Protein AF-A0A3D3K209-F1 (afdb_monomer_lite)

Foldseek 3Di:
DVVVCVLLVVLLVVLLVLQLVLLVCLQVPPVQPDPDDPVRSVVSSVVSSVVSNVVSVVVCVVVVVVVVVLDPPCLDPPNLVVVLVVLVVLLCCLPPPPPPPQPVVDDCRSVVSNVVSVVVSVLSVCLNPVVVCVVVSSVVVVVVVSVVSSVVSVVQSVVQNVVCNVPVDGDDPVCVVVPD

pLDDT: mean 91.55, std 10.71, range [46.72, 98.56]

Radius of gyration: 21.95 Å; chains: 1; bounding box: 50×45×56 Å

Sequence (180 aa):
MLSKLKPFFYLGIFYIILSLILRIIFIFHPITTASFGILESLKILSVGLVTDIFVFILASSFLAVYFLFLSNSKYKKPYGYLIFGVLVLAFIYTAFVPGNIFKQYGGSFPEVAIAFVGLKTLLFGLMLFLTTQRIRIRNILYFITLFLYVLLIIFNAVSEYFFWNEFGVRYNFIAVDYLI

Structure (mmCIF, N/CA/C/O backbone):
data_AF-A0A3D3K209-F1
#
_entry.id   AF-A0A3D3K209-F1
#
loop_
_atom_site.group_PDB
_atom_site.id
_atom_site.type_symbol
_atom_site.label_atom_id
_atom_site.label_alt_id
_atom_site.label_comp_id
_atom_site.label_asym_id
_atom_site.label_entity_id
_atom_site.label_seq_id
_atom_site.pdbx_PDB_ins_code
_atom_site.Cartn_x
_atom_site.Cartn_y
_atom_site.Cartn_z
_atom_site.occupancy
_atom_site.B_iso_or_equiv
_atom_site.auth_seq_id
_atom_site.auth_comp_id
_atom_site.auth_asym_id
_atom_site.auth_atom_id
_atom_site.pdbx_PDB_model_num
ATOM 1 N N . MET A 1 1 ? -11.131 17.381 -2.560 1.00 52.28 1 MET A N 1
ATOM 2 C CA . MET A 1 1 ? -11.101 16.011 -3.125 1.00 52.28 1 MET A CA 1
ATOM 3 C C . MET A 1 1 ? -9.681 15.593 -3.516 1.00 52.28 1 MET A C 1
ATOM 5 O O . MET A 1 1 ? -9.237 14.563 -3.029 1.00 52.28 1 MET A O 1
ATOM 9 N N . LEU A 1 2 ? -8.928 16.426 -4.255 1.00 62.38 2 LEU A N 1
ATOM 10 C CA . LEU A 1 2 ? -7.534 16.150 -4.660 1.00 62.38 2 LEU A CA 1
ATOM 11 C C . LEU A 1 2 ? -6.562 15.800 -3.516 1.00 62.38 2 LEU A C 1
ATOM 13 O O . LEU A 1 2 ? -5.701 14.945 -3.686 1.00 62.38 2 LEU A O 1
ATOM 17 N N . SER A 1 3 ? -6.693 16.414 -2.335 1.00 75.06 3 SER A N 1
ATOM 18 C CA . SER A 1 3 ? -5.772 16.160 -1.213 1.00 75.06 3 SER A CA 1
ATOM 19 C C . SER A 1 3 ? -5.770 14.706 -0.728 1.00 75.06 3 SER A C 1
ATOM 21 O O . SER A 1 3 ? -4.741 14.234 -0.256 1.00 75.06 3 SER A O 1
ATOM 23 N N . LYS A 1 4 ? -6.889 13.985 -0.886 1.00 80.00 4 LYS A N 1
ATOM 24 C CA . LYS A 1 4 ? -7.019 12.570 -0.501 1.00 80.00 4 LYS A CA 1
ATOM 25 C C . LYS A 1 4 ? -6.371 11.613 -1.506 1.00 80.00 4 LYS A C 1
ATOM 27 O O . LYS A 1 4 ? -6.112 10.469 -1.156 1.00 80.00 4 LYS A O 1
ATOM 32 N N . LEU A 1 5 ? -6.105 12.083 -2.727 1.00 87.44 5 LEU A N 1
ATOM 33 C CA . LEU A 1 5 ? -5.473 11.299 -3.790 1.00 87.44 5 LEU A CA 1
ATOM 34 C C . LEU A 1 5 ? -3.943 11.406 -3.776 1.00 87.44 5 LEU A C 1
ATOM 36 O O . LEU A 1 5 ? -3.272 10.588 -4.394 1.00 87.44 5 LEU A O 1
ATOM 40 N N . LYS A 1 6 ? -3.376 12.371 -3.038 1.00 92.44 6 LYS A N 1
ATOM 41 C CA . LYS A 1 6 ? -1.921 12.575 -2.940 1.00 92.44 6 LYS A CA 1
ATOM 42 C C . LYS A 1 6 ? -1.125 11.294 -2.647 1.00 92.44 6 LYS A C 1
ATOM 44 O O . LYS A 1 6 ? -0.130 11.087 -3.333 1.00 92.44 6 LYS A O 1
ATOM 49 N N . PRO A 1 7 ? -1.535 10.413 -1.709 1.00 93.06 7 PRO A N 1
ATOM 50 C CA . PRO A 1 7 ? -0.767 9.202 -1.424 1.00 93.06 7 PRO A CA 1
ATOM 51 C C . PRO A 1 7 ? -0.689 8.259 -2.627 1.00 93.06 7 PRO A C 1
ATOM 53 O O . PRO A 1 7 ? 0.361 7.682 -2.875 1.00 93.06 7 PRO A O 1
ATOM 56 N N . PHE A 1 8 ? -1.766 8.160 -3.411 1.00 95.31 8 PHE A N 1
ATOM 57 C CA . PHE A 1 8 ? -1.808 7.352 -4.630 1.00 95.31 8 PHE A CA 1
ATOM 58 C C . PHE A 1 8 ? -0.864 7.907 -5.691 1.00 95.31 8 PHE A C 1
ATOM 60 O O . PHE A 1 8 ? -0.115 7.148 -6.291 1.00 95.31 8 PHE A O 1
ATOM 67 N N . PHE A 1 9 ? -0.8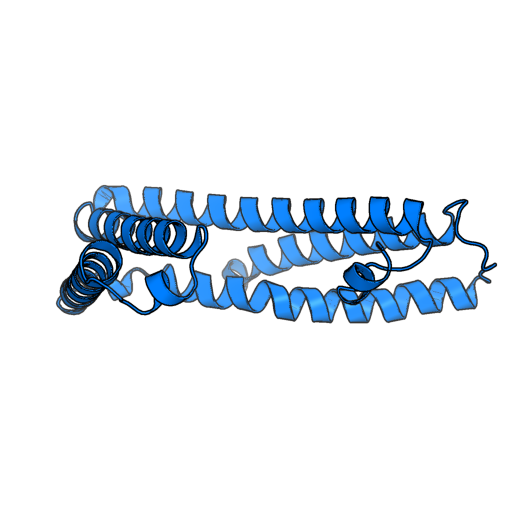48 9.229 -5.880 1.00 94.81 9 PHE A N 1
ATOM 68 C CA . PHE A 1 9 ? 0.074 9.860 -6.822 1.00 94.81 9 PHE A CA 1
ATOM 69 C C . PHE A 1 9 ? 1.533 9.695 -6.400 1.00 94.81 9 PHE A C 1
ATOM 71 O O . PHE A 1 9 ? 2.354 9.330 -7.231 1.00 94.81 9 PHE A O 1
ATOM 78 N N . TYR A 1 10 ? 1.866 9.912 -5.124 1.00 96.31 10 TYR A N 1
ATOM 79 C CA . TYR A 1 10 ? 3.246 9.760 -4.656 1.00 96.31 10 TYR A CA 1
ATOM 80 C C . TYR A 1 10 ? 3.737 8.317 -4.765 1.00 96.31 10 TYR A C 1
ATOM 82 O O . TYR A 1 10 ? 4.830 8.092 -5.277 1.00 96.31 10 TYR A O 1
ATOM 90 N N . LEU A 1 11 ? 2.921 7.343 -4.352 1.00 97.69 11 LEU A N 1
ATOM 91 C CA . LEU A 1 11 ? 3.261 5.928 -4.501 1.00 97.69 11 LEU A CA 1
ATOM 92 C C . LEU A 1 11 ? 3.331 5.507 -5.975 1.00 97.69 11 LEU A C 1
ATOM 94 O O . LEU A 1 11 ? 4.221 4.749 -6.339 1.00 97.69 11 LEU A O 1
ATOM 98 N N . GLY A 1 12 ? 2.434 6.017 -6.820 1.00 97.44 12 GLY A N 1
ATOM 99 C CA . GLY A 1 12 ? 2.387 5.678 -8.242 1.00 97.44 12 GLY A CA 1
ATOM 100 C C . GLY A 1 12 ? 3.576 6.231 -9.009 1.00 97.44 12 GLY A C 1
ATOM 101 O O . GLY A 1 12 ? 4.218 5.499 -9.752 1.00 97.44 12 GLY A O 1
ATOM 102 N N . ILE A 1 13 ? 3.926 7.498 -8.774 1.00 97.88 13 ILE A N 1
ATOM 103 C CA . ILE A 1 13 ? 5.134 8.111 -9.337 1.00 97.88 13 ILE A CA 1
ATOM 104 C C . ILE A 1 13 ? 6.373 7.347 -8.866 1.00 97.88 13 ILE A C 1
ATOM 106 O O . ILE A 1 13 ? 7.226 7.019 -9.684 1.00 97.88 13 ILE A O 1
ATOM 110 N N . PHE A 1 14 ? 6.459 7.018 -7.574 1.00 98.31 14 PHE A N 1
ATOM 111 C CA . PHE A 1 14 ? 7.576 6.248 -7.029 1.00 98.31 14 PHE A CA 1
ATOM 112 C C . PHE A 1 14 ? 7.708 4.866 -7.685 1.00 98.31 14 PHE A C 1
ATOM 114 O O . PHE A 1 14 ? 8.796 4.504 -8.130 1.00 98.31 14 PHE A O 1
ATOM 121 N N . TYR A 1 15 ? 6.599 4.133 -7.810 1.00 98.06 15 TYR A N 1
ATOM 122 C CA . TYR A 1 15 ? 6.553 2.836 -8.484 1.00 98.06 15 TYR A CA 1
ATOM 123 C C . TYR A 1 15 ? 6.989 2.940 -9.951 1.00 98.06 15 TYR A C 1
ATOM 125 O O . TYR A 1 15 ? 7.884 2.215 -10.372 1.00 98.06 15 TYR A O 1
ATOM 133 N N . ILE A 1 16 ? 6.420 3.881 -10.710 1.00 97.94 16 ILE A N 1
ATOM 134 C CA . ILE A 1 16 ? 6.740 4.075 -12.131 1.00 97.94 16 ILE A CA 1
ATOM 135 C C . ILE A 1 16 ? 8.217 4.434 -12.323 1.00 97.94 16 ILE A C 1
ATOM 137 O O . ILE A 1 16 ? 8.856 3.900 -13.225 1.00 97.94 16 ILE A O 1
ATOM 141 N N . ILE A 1 17 ? 8.775 5.311 -11.481 1.00 98.19 17 ILE A N 1
ATOM 142 C CA . ILE A 1 17 ? 10.196 5.676 -11.547 1.00 98.19 17 ILE A CA 1
ATOM 143 C C . ILE A 1 17 ? 11.072 4.444 -11.307 1.00 98.19 17 ILE A C 1
ATOM 145 O O . ILE A 1 17 ? 11.992 4.202 -12.085 1.00 98.19 17 ILE A O 1
ATOM 149 N N . LEU A 1 18 ? 10.784 3.647 -10.274 1.00 97.69 18 LEU A N 1
ATOM 150 C CA . LEU A 1 18 ? 11.554 2.435 -9.992 1.00 97.69 18 LEU A CA 1
ATOM 151 C C . LEU A 1 18 ? 11.441 1.400 -11.116 1.00 97.69 18 LEU A C 1
ATOM 153 O O . LEU A 1 18 ? 12.466 0.881 -11.559 1.00 97.69 18 LEU A O 1
ATOM 157 N N . SER A 1 19 ? 10.236 1.151 -11.630 1.00 96.69 19 SER A N 1
ATOM 158 C CA . SER A 1 19 ? 10.026 0.243 -12.765 1.00 96.69 19 SER A CA 1
ATOM 159 C C . SER A 1 19 ? 10.739 0.726 -14.030 1.00 96.69 19 SER A C 1
ATOM 161 O O . SER A 1 19 ? 11.288 -0.085 -14.779 1.00 96.69 19 SER A O 1
ATOM 163 N N . LEU A 1 20 ? 10.781 2.041 -14.269 1.00 97.19 20 LEU A N 1
ATOM 164 C CA . LEU A 1 20 ? 11.515 2.629 -15.389 1.00 97.19 20 LEU A CA 1
ATOM 165 C C . LEU A 1 20 ? 13.028 2.446 -15.227 1.00 97.19 20 LEU A C 1
ATOM 167 O O . LEU A 1 20 ? 13.686 2.032 -16.181 1.00 97.19 20 LEU A O 1
ATOM 171 N N . ILE A 1 21 ? 13.566 2.710 -14.032 1.00 97.62 21 ILE A N 1
ATOM 172 C CA . ILE A 1 21 ? 14.986 2.501 -13.715 1.00 97.62 21 ILE A CA 1
ATOM 173 C C . ILE A 1 21 ? 15.365 1.038 -13.950 1.00 97.62 21 ILE A C 1
ATOM 175 O O . ILE A 1 21 ? 16.325 0.771 -14.670 1.00 97.62 21 ILE A O 1
ATOM 179 N N . LEU A 1 22 ? 14.588 0.091 -13.418 1.00 96.25 22 LEU A N 1
ATOM 180 C CA . LEU A 1 22 ? 14.833 -1.336 -13.633 1.00 96.25 22 LEU A CA 1
ATOM 181 C C . LEU A 1 22 ? 14.792 -1.720 -15.106 1.00 96.25 22 LEU A C 1
ATOM 183 O O . LEU A 1 22 ? 15.663 -2.438 -15.584 1.00 96.25 22 LEU A O 1
ATOM 187 N N . ARG A 1 23 ? 13.813 -1.212 -15.854 1.00 95.31 23 ARG A N 1
ATOM 188 C CA . ARG A 1 23 ? 13.697 -1.502 -17.284 1.00 95.31 23 ARG A CA 1
ATOM 189 C C . ARG A 1 23 ? 14.912 -1.003 -18.066 1.00 95.31 23 ARG A C 1
ATOM 191 O O . ARG A 1 23 ? 15.370 -1.709 -18.957 1.00 95.31 23 ARG A O 1
ATOM 198 N N . ILE A 1 24 ? 15.442 0.170 -17.721 1.00 95.88 24 ILE A N 1
ATOM 199 C CA . ILE A 1 24 ? 16.690 0.682 -18.301 1.00 95.88 24 ILE A CA 1
ATOM 200 C C . ILE A 1 24 ? 17.857 -0.240 -17.928 1.00 95.88 24 ILE A C 1
ATOM 202 O O . ILE A 1 24 ? 18.605 -0.640 -18.814 1.00 95.88 24 ILE A O 1
ATOM 206 N N . ILE A 1 25 ? 17.978 -0.632 -16.655 1.00 95.88 25 ILE A N 1
ATOM 207 C CA . ILE A 1 25 ? 19.019 -1.567 -16.200 1.00 95.88 25 ILE A CA 1
ATOM 208 C C . ILE A 1 25 ? 18.964 -2.871 -17.004 1.00 95.88 25 ILE A C 1
ATOM 210 O O . ILE A 1 25 ? 19.999 -3.325 -17.474 1.00 95.88 25 ILE A O 1
ATOM 214 N N . PHE A 1 26 ? 17.778 -3.440 -17.230 1.00 94.56 26 PHE A N 1
ATOM 215 C CA . PHE A 1 26 ? 17.616 -4.704 -17.956 1.00 94.56 26 PHE A CA 1
ATOM 216 C C . PHE A 1 26 ? 18.023 -4.622 -19.425 1.00 94.56 26 PHE A C 1
ATOM 218 O O . PHE A 1 26 ? 18.638 -5.561 -19.927 1.00 94.56 26 PHE A O 1
ATOM 225 N N . ILE A 1 27 ? 17.741 -3.506 -20.105 1.00 94.19 27 ILE A N 1
ATOM 226 C CA . ILE A 1 27 ? 18.164 -3.292 -21.500 1.00 94.19 27 ILE A CA 1
ATOM 227 C C . ILE A 1 27 ? 19.695 -3.353 -21.625 1.00 94.19 27 ILE A C 1
ATOM 229 O O . ILE A 1 27 ? 20.200 -3.867 -22.618 1.00 94.19 27 ILE A O 1
ATOM 233 N N . PHE A 1 28 ? 20.422 -2.868 -20.615 1.00 93.81 28 PHE A N 1
ATOM 234 C CA . PHE A 1 28 ? 21.889 -2.819 -20.607 1.00 93.81 28 PHE A CA 1
ATOM 235 C C . PHE A 1 28 ? 22.545 -3.908 -19.744 1.00 93.81 28 PHE A C 1
ATOM 237 O O . PHE A 1 28 ? 23.761 -3.886 -19.550 1.00 93.81 28 PHE A O 1
ATOM 244 N N . HIS A 1 29 ? 21.768 -4.843 -19.194 1.00 94.56 29 HIS A N 1
ATOM 245 C CA . HIS A 1 29 ? 22.295 -5.859 -18.290 1.00 94.56 29 HIS A CA 1
ATOM 246 C C . HIS A 1 29 ? 23.139 -6.886 -19.068 1.00 94.56 29 HIS A C 1
ATOM 248 O O . HIS A 1 29 ? 22.682 -7.350 -20.110 1.00 94.56 29 HIS A O 1
ATOM 254 N N . PRO A 1 30 ? 24.315 -7.324 -18.574 1.00 92.75 30 PRO A N 1
ATOM 255 C CA . PRO A 1 30 ? 25.196 -8.240 -19.313 1.00 92.75 30 PRO A CA 1
ATOM 256 C C . PRO A 1 30 ? 24.566 -9.584 -19.711 1.00 92.75 30 PRO A C 1
ATOM 258 O O . PRO A 1 30 ? 24.941 -10.162 -20.723 1.00 92.75 30 PRO A O 1
ATOM 261 N N . ILE A 1 31 ? 23.607 -10.081 -18.922 1.00 93.31 31 ILE A N 1
ATOM 262 C CA . ILE A 1 31 ? 22.875 -11.325 -19.224 1.00 93.31 31 ILE A CA 1
ATOM 263 C C . ILE A 1 31 ? 21.899 -11.179 -20.404 1.00 93.31 31 ILE A C 1
ATOM 265 O O . ILE A 1 31 ? 21.444 -12.170 -20.972 1.00 93.31 31 ILE A O 1
ATOM 269 N N . THR A 1 32 ? 21.545 -9.946 -20.766 1.00 91.25 32 THR A N 1
ATOM 270 C CA . THR A 1 32 ? 20.581 -9.657 -21.822 1.00 91.25 32 THR A CA 1
ATOM 271 C C . THR A 1 32 ? 21.258 -9.853 -23.176 1.00 91.25 32 THR A C 1
ATOM 273 O O . THR A 1 32 ? 22.031 -9.017 -23.633 1.00 91.25 32 THR A O 1
ATOM 276 N N . THR A 1 33 ? 20.967 -10.977 -23.830 1.00 87.62 33 THR A N 1
ATOM 277 C CA . THR A 1 33 ? 21.585 -11.366 -25.111 1.00 87.62 33 THR A CA 1
ATOM 278 C C . THR A 1 33 ? 20.952 -10.693 -26.330 1.00 87.62 33 THR A C 1
ATOM 280 O O . THR A 1 33 ? 21.542 -10.686 -27.410 1.00 87.62 33 THR A O 1
ATOM 283 N N . ALA A 1 34 ? 19.755 -10.122 -26.177 1.00 87.31 34 ALA A N 1
ATOM 284 C CA . ALA A 1 34 ? 19.075 -9.388 -27.234 1.00 87.31 34 ALA A CA 1
ATOM 285 C C . ALA A 1 34 ? 19.706 -8.002 -27.436 1.00 87.31 34 ALA A C 1
ATOM 287 O O . ALA A 1 34 ? 19.865 -7.232 -26.490 1.00 87.31 34 ALA A O 1
ATOM 288 N N . SER A 1 35 ? 20.015 -7.657 -28.685 1.00 87.62 35 SER A N 1
ATOM 289 C CA . SER A 1 35 ? 20.416 -6.300 -29.060 1.00 87.62 35 SER A CA 1
ATOM 290 C C . SER A 1 35 ? 19.181 -5.460 -29.362 1.00 87.62 35 SER A C 1
ATOM 292 O O . SER A 1 35 ? 18.404 -5.832 -30.239 1.00 87.62 35 SER A O 1
ATOM 294 N N . PHE A 1 36 ? 19.029 -4.319 -28.691 1.00 91.88 36 PHE A N 1
ATOM 295 C CA . PHE A 1 36 ? 17.896 -3.425 -28.914 1.00 91.88 36 PHE A CA 1
ATOM 296 C C . PHE A 1 36 ? 18.302 -2.185 -29.702 1.00 91.88 36 PHE A C 1
ATOM 298 O O . PHE A 1 36 ? 19.191 -1.430 -29.301 1.00 91.88 36 PHE A O 1
ATOM 305 N N . GLY A 1 37 ? 17.595 -1.927 -30.801 1.00 93.81 37 GLY A N 1
ATOM 306 C CA . GLY A 1 37 ? 17.649 -0.631 -31.472 1.00 93.81 37 GLY A CA 1
ATOM 307 C C . GLY A 1 37 ? 16.976 0.480 -30.652 1.00 93.81 37 GLY A C 1
ATOM 308 O O . GLY A 1 37 ? 16.275 0.235 -29.666 1.00 93.81 37 GLY A O 1
ATOM 309 N N . ILE A 1 38 ? 17.118 1.731 -31.101 1.00 93.69 38 ILE A N 1
ATOM 310 C CA . ILE A 1 38 ? 16.474 2.895 -30.460 1.00 93.69 38 ILE A CA 1
ATOM 311 C C . ILE A 1 38 ? 14.944 2.747 -30.466 1.00 93.69 38 ILE A C 1
ATOM 313 O O . ILE A 1 38 ? 14.292 2.957 -29.445 1.00 93.69 38 ILE A O 1
ATOM 317 N N . LEU A 1 39 ? 14.365 2.348 -31.604 1.00 95.50 39 LEU A N 1
ATOM 318 C CA . LEU A 1 39 ? 12.914 2.182 -31.751 1.00 95.50 39 LEU A CA 1
ATOM 319 C C . LEU A 1 39 ? 12.365 1.055 -30.867 1.00 95.50 39 LEU A C 1
ATOM 321 O O . LEU A 1 39 ? 11.302 1.198 -30.266 1.00 95.50 39 LEU A O 1
ATOM 325 N N . GLU A 1 40 ? 13.098 -0.051 -30.756 1.00 94.12 40 GLU A N 1
ATOM 326 C CA . GLU A 1 40 ? 12.724 -1.184 -29.907 1.00 94.12 40 GLU A CA 1
ATOM 327 C C . GLU A 1 40 ? 12.808 -0.816 -28.428 1.00 94.12 40 GLU A C 1
ATOM 329 O O . GLU A 1 40 ? 11.874 -1.092 -27.677 1.00 94.12 40 GLU A O 1
ATOM 334 N N . SER A 1 41 ? 13.868 -0.110 -28.028 1.00 94.56 41 SER A N 1
ATOM 335 C CA . SER A 1 41 ? 14.021 0.412 -26.668 1.00 94.56 41 SER A CA 1
ATOM 336 C C . SER A 1 41 ? 12.863 1.340 -26.304 1.00 94.56 41 SER A C 1
ATOM 338 O O . SER A 1 41 ? 12.228 1.156 -25.267 1.00 94.56 41 SER A O 1
ATOM 340 N N . LEU A 1 42 ? 12.509 2.284 -27.184 1.00 95.81 42 LEU A N 1
ATOM 341 C CA . LEU A 1 42 ? 11.352 3.161 -26.977 1.00 95.81 42 LEU A CA 1
ATOM 342 C C . LEU A 1 42 ? 10.053 2.361 -26.841 1.00 95.81 42 LEU A C 1
ATOM 344 O O . LEU A 1 42 ? 9.274 2.620 -25.925 1.00 95.81 42 LEU A O 1
ATOM 348 N N . LYS A 1 43 ? 9.843 1.347 -27.686 1.00 94.94 43 LYS A N 1
ATOM 349 C CA . LYS A 1 43 ? 8.674 0.464 -27.595 1.00 94.94 43 LYS A CA 1
ATOM 350 C C . LYS A 1 43 ? 8.617 -0.265 -26.249 1.00 94.94 43 LYS A C 1
ATOM 352 O O . LYS A 1 43 ? 7.555 -0.284 -25.627 1.00 94.94 43 LYS A O 1
ATOM 357 N N . ILE A 1 44 ? 9.735 -0.820 -25.779 1.00 94.12 44 ILE A N 1
ATOM 358 C CA . ILE A 1 44 ? 9.841 -1.501 -24.477 1.00 94.12 44 ILE A CA 1
ATOM 359 C C . ILE A 1 44 ? 9.505 -0.535 -23.335 1.00 94.12 44 ILE A C 1
ATOM 361 O O . ILE A 1 44 ? 8.719 -0.881 -22.450 1.00 94.12 44 ILE A O 1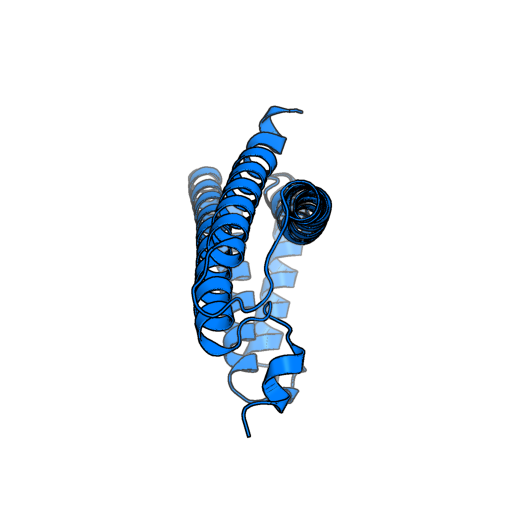
ATOM 365 N N . LEU A 1 45 ? 10.047 0.686 -23.365 1.00 95.62 45 LEU A N 1
ATOM 366 C CA . LEU A 1 45 ? 9.776 1.710 -22.355 1.00 95.62 45 LEU A CA 1
ATOM 367 C C . LEU A 1 45 ? 8.304 2.150 -22.360 1.00 95.62 45 LEU A C 1
ATOM 369 O O . LEU A 1 45 ? 7.696 2.218 -21.293 1.00 95.62 45 LEU A O 1
ATOM 373 N N . SER A 1 46 ? 7.713 2.410 -23.530 1.00 95.31 46 SER A N 1
ATOM 374 C CA . SER A 1 46 ? 6.325 2.877 -23.647 1.00 95.31 46 SER A CA 1
ATOM 375 C C . SER A 1 46 ? 5.304 1.803 -23.282 1.00 95.31 46 SER A C 1
ATOM 377 O O . SER A 1 46 ? 4.420 2.059 -22.465 1.00 95.31 46 SER A O 1
ATOM 379 N N . VAL A 1 47 ? 5.426 0.593 -23.842 1.00 95.69 47 VAL A N 1
ATOM 380 C CA . VAL A 1 47 ? 4.532 -0.528 -23.497 1.00 95.69 47 VAL A CA 1
ATOM 381 C C . VAL A 1 47 ? 4.682 -0.866 -22.017 1.00 95.69 47 VAL A C 1
ATOM 383 O O . VAL A 1 47 ? 3.688 -1.031 -21.313 1.00 95.69 47 VAL A O 1
ATOM 386 N N . GLY A 1 48 ? 5.921 -0.875 -21.531 1.00 94.31 48 GLY A N 1
ATOM 387 C CA . GLY A 1 48 ? 6.228 -1.080 -20.128 1.00 94.31 48 GLY A CA 1
ATOM 388 C C . GLY A 1 48 ? 5.577 -0.047 -19.204 1.00 94.31 48 GLY A C 1
ATOM 389 O O . GLY A 1 48 ? 4.969 -0.418 -18.204 1.00 94.31 48 GLY A O 1
ATOM 390 N N . LEU A 1 49 ? 5.625 1.239 -19.556 1.00 96.38 49 LEU A N 1
ATOM 391 C CA . LEU A 1 49 ? 4.976 2.297 -18.778 1.00 96.38 49 LEU A CA 1
ATOM 392 C C . LEU A 1 49 ? 3.461 2.078 -18.673 1.00 96.38 49 LEU A C 1
ATOM 394 O O . LEU A 1 49 ? 2.885 2.237 -17.598 1.00 96.38 49 LEU A O 1
ATOM 398 N N . VAL A 1 50 ? 2.816 1.678 -19.773 1.00 97.12 50 VAL A N 1
ATOM 399 C CA . VAL A 1 50 ? 1.383 1.352 -19.773 1.00 97.12 50 VAL A CA 1
ATOM 400 C C . VAL A 1 50 ? 1.105 0.181 -18.830 1.00 97.12 50 VAL A C 1
ATOM 402 O O . VAL A 1 50 ? 0.188 0.265 -18.012 1.00 97.12 50 VAL A O 1
ATOM 405 N N . THR A 1 51 ? 1.919 -0.880 -18.880 1.00 94.06 51 THR A N 1
ATOM 406 C CA . THR A 1 51 ? 1.764 -2.017 -17.960 1.00 94.06 51 THR A CA 1
ATOM 407 C C . THR A 1 51 ? 1.969 -1.617 -16.501 1.00 94.06 51 THR A C 1
ATOM 409 O O . THR A 1 51 ? 1.172 -2.015 -15.654 1.00 94.06 51 THR A O 1
ATOM 412 N N . ASP A 1 52 ? 2.955 -0.765 -16.208 1.00 95.50 52 ASP A N 1
ATOM 413 C CA . ASP A 1 52 ? 3.242 -0.296 -14.849 1.00 95.50 52 ASP A CA 1
ATOM 414 C C . ASP A 1 52 ? 2.050 0.488 -14.278 1.00 95.50 52 ASP A C 1
ATOM 416 O O . ASP A 1 52 ? 1.655 0.292 -13.127 1.00 95.50 52 ASP A O 1
ATOM 420 N N . ILE A 1 53 ? 1.419 1.338 -15.095 1.00 96.94 53 ILE A N 1
ATOM 421 C CA . ILE A 1 53 ? 0.218 2.082 -14.698 1.00 96.94 53 ILE A CA 1
ATOM 422 C C . ILE A 1 53 ? -0.915 1.116 -14.329 1.00 96.94 53 ILE A C 1
ATOM 424 O O . ILE A 1 53 ? -1.532 1.281 -13.275 1.00 96.94 53 ILE A O 1
ATOM 428 N N . PHE A 1 54 ? -1.180 0.092 -15.147 1.00 96.69 54 PHE A N 1
ATOM 429 C CA . PHE A 1 54 ? -2.233 -0.886 -14.854 1.00 96.69 54 PHE A CA 1
ATOM 430 C C . PHE A 1 54 ? -1.945 -1.697 -13.589 1.00 96.69 54 PHE A C 1
ATOM 432 O O . PHE A 1 54 ? -2.835 -1.846 -12.746 1.00 96.69 54 PHE A O 1
ATOM 439 N N . VAL A 1 55 ? -0.709 -2.172 -13.421 1.00 94.06 55 VAL A N 1
ATOM 440 C CA . VAL A 1 55 ? -0.293 -2.907 -12.218 1.00 94.06 55 VAL A CA 1
ATOM 441 C C . VAL A 1 55 ? -0.454 -2.030 -10.978 1.00 94.06 55 VAL A C 1
ATOM 443 O O . VAL A 1 55 ? -1.025 -2.473 -9.979 1.00 94.06 55 VAL A O 1
ATOM 446 N N . PHE A 1 56 ? -0.040 -0.763 -11.044 1.00 96.44 56 PHE A N 1
ATOM 447 C CA . PHE A 1 56 ? -0.196 0.155 -9.922 1.00 96.44 56 PHE A CA 1
ATOM 448 C C . PHE A 1 56 ? -1.665 0.476 -9.616 1.00 96.44 56 PHE A C 1
ATOM 450 O O . PHE A 1 56 ? -2.045 0.537 -8.445 1.00 96.44 56 PHE A O 1
ATOM 457 N N . ILE A 1 57 ? -2.522 0.654 -10.627 1.00 96.00 57 ILE A N 1
ATOM 458 C CA . ILE A 1 57 ? -3.970 0.842 -10.421 1.00 96.00 57 ILE A CA 1
ATOM 459 C C . ILE A 1 57 ? -4.555 -0.364 -9.679 1.00 96.00 57 ILE A C 1
ATOM 461 O O . ILE A 1 57 ? -5.269 -0.190 -8.688 1.00 96.00 57 ILE A O 1
ATOM 465 N N . LEU A 1 58 ? -4.209 -1.579 -10.108 1.00 95.06 58 LEU A N 1
ATOM 466 C CA . LEU A 1 58 ? -4.675 -2.802 -9.463 1.00 95.06 58 LEU A CA 1
ATOM 467 C C . LEU A 1 58 ? -4.180 -2.892 -8.013 1.00 95.06 58 LEU A C 1
ATOM 469 O O . LEU A 1 58 ? -4.989 -3.072 -7.103 1.00 95.06 58 LEU A O 1
ATOM 473 N N . ALA A 1 59 ? -2.882 -2.694 -7.776 1.00 93.12 59 ALA A N 1
ATOM 474 C CA . ALA A 1 59 ? -2.296 -2.742 -6.437 1.00 93.12 59 ALA A CA 1
ATOM 475 C C . ALA A 1 59 ? -2.876 -1.660 -5.509 1.00 93.12 59 ALA A C 1
ATOM 477 O O . ALA A 1 59 ? -3.220 -1.922 -4.357 1.00 93.12 59 ALA A O 1
ATOM 478 N N . SER A 1 60 ? -3.046 -0.440 -6.015 1.00 94.31 60 SER A N 1
ATOM 479 C CA . SER A 1 60 ? -3.558 0.687 -5.234 1.00 94.31 60 SER A CA 1
ATOM 480 C C . SER A 1 60 ? -5.060 0.601 -4.936 1.00 94.31 60 SER A C 1
ATOM 482 O O . SER A 1 60 ? -5.532 1.268 -4.011 1.00 94.31 60 SER A O 1
ATOM 484 N N . SER A 1 61 ? -5.814 -0.264 -5.622 1.00 94.62 61 SER A N 1
ATOM 485 C CA . SER A 1 61 ? -7.220 -0.529 -5.290 1.00 94.62 61 SER A CA 1
ATOM 486 C C . SER A 1 61 ? -7.388 -1.049 -3.853 1.00 94.62 61 SER A C 1
ATOM 488 O O . SER A 1 61 ? -8.293 -0.611 -3.136 1.00 94.62 61 SER A O 1
ATOM 490 N N . PHE A 1 62 ? -6.456 -1.878 -3.367 1.00 93.50 62 PHE A N 1
ATOM 491 C CA . PHE A 1 62 ? -6.446 -2.356 -1.983 1.00 93.50 62 PHE A CA 1
ATOM 492 C C . PHE A 1 62 ? -6.225 -1.209 -0.986 1.00 93.50 62 PHE A C 1
ATOM 494 O O . PHE A 1 62 ? -6.888 -1.151 0.054 1.00 93.50 62 PHE A O 1
ATOM 501 N N . LEU A 1 63 ? -5.348 -0.252 -1.314 1.00 93.69 63 LEU A N 1
ATOM 502 C CA . LEU A 1 63 ? -5.144 0.959 -0.512 1.00 93.69 63 LEU A CA 1
ATOM 503 C C . LEU A 1 63 ? -6.408 1.825 -0.481 1.00 93.69 63 LEU A C 1
ATOM 505 O O . LEU A 1 63 ? -6.781 2.339 0.577 1.00 93.69 63 LEU A O 1
ATOM 509 N N . ALA A 1 64 ? -7.089 1.961 -1.622 1.00 92.75 64 ALA A N 1
ATOM 510 C CA . ALA A 1 64 ? -8.342 2.702 -1.720 1.00 92.75 64 ALA A CA 1
ATOM 511 C C . ALA A 1 64 ? -9.418 2.095 -0.815 1.00 92.75 64 ALA A C 1
ATOM 513 O O . ALA A 1 64 ? -10.020 2.816 -0.014 1.00 92.75 64 ALA A O 1
ATOM 514 N N . VAL A 1 65 ? -9.590 0.771 -0.867 1.00 91.62 65 VAL A N 1
ATOM 515 C CA . VAL A 1 65 ? -10.500 0.037 0.022 1.00 91.62 65 VAL A CA 1
ATOM 516 C C . VAL A 1 65 ? -10.113 0.251 1.486 1.00 91.62 65 VAL A C 1
ATOM 518 O O . VAL A 1 65 ? -10.969 0.601 2.299 1.00 91.62 65 VAL A O 1
ATOM 521 N N . TYR A 1 66 ? -8.829 0.141 1.836 1.00 91.06 66 TYR A N 1
ATOM 522 C CA . TYR A 1 66 ? -8.354 0.381 3.201 1.00 91.06 66 TYR A CA 1
ATOM 523 C C . TYR A 1 66 ? -8.685 1.797 3.708 1.00 91.06 66 TYR A C 1
ATOM 525 O O . TYR A 1 66 ? -9.144 1.962 4.843 1.00 91.06 66 TYR A O 1
ATOM 533 N N . PHE A 1 67 ? -8.529 2.829 2.874 1.00 89.62 67 PHE A N 1
ATOM 534 C CA . PHE A 1 67 ? -8.842 4.210 3.255 1.00 89.62 67 PHE A CA 1
ATOM 535 C C . PHE A 1 67 ? -10.326 4.448 3.548 1.00 89.62 67 PHE A C 1
ATOM 537 O O . PHE A 1 67 ? -10.635 5.282 4.409 1.00 89.62 67 PHE A O 1
ATOM 544 N N . LEU A 1 68 ? -11.248 3.687 2.943 1.00 86.75 68 LEU A N 1
ATOM 545 C CA . LEU A 1 68 ? -12.671 3.731 3.317 1.00 86.75 68 LEU A CA 1
ATOM 546 C C . LEU A 1 68 ? -12.863 3.376 4.800 1.00 86.75 68 LEU A C 1
ATOM 548 O O . LEU A 1 68 ? -13.654 4.004 5.513 1.00 86.75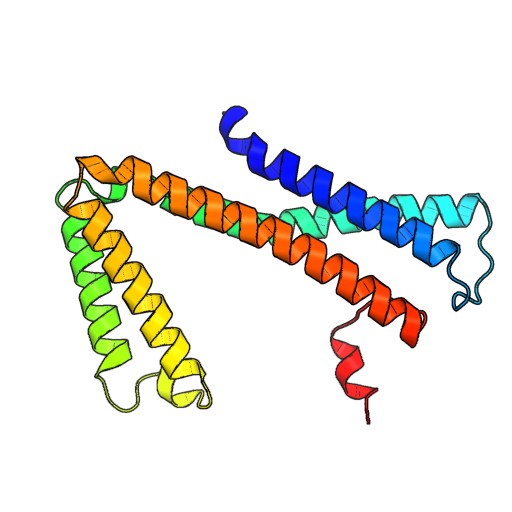 68 LEU A O 1
ATOM 552 N N . PHE A 1 69 ? -12.052 2.446 5.308 1.00 86.38 69 PHE A N 1
ATOM 553 C CA . PHE A 1 69 ? -12.070 2.030 6.706 1.00 86.38 69 PHE A CA 1
ATOM 554 C C . PHE A 1 69 ? -11.370 3.002 7.661 1.00 86.38 69 PHE A C 1
ATOM 556 O O . PHE A 1 69 ? -11.384 2.744 8.863 1.00 86.38 69 PHE A O 1
ATOM 563 N N . LEU A 1 70 ? -10.818 4.139 7.223 1.00 85.88 70 LEU A N 1
ATOM 564 C CA . LEU A 1 70 ? -10.225 5.144 8.126 1.00 85.88 70 LEU A CA 1
ATOM 565 C C . LEU A 1 70 ? -11.245 6.157 8.679 1.00 85.88 70 LEU A C 1
ATOM 567 O O . LEU A 1 70 ? -10.936 6.902 9.617 1.00 85.88 70 LEU A O 1
ATOM 571 N N . SER A 1 71 ? -12.478 6.157 8.160 1.00 86.62 71 SER A N 1
ATOM 572 C CA . SER A 1 71 ? -13.541 7.080 8.581 1.00 86.62 71 SER A CA 1
ATOM 573 C C . SER A 1 71 ? -13.899 6.960 10.070 1.00 86.62 71 SER A C 1
ATOM 575 O O . SER A 1 71 ? -13.898 5.873 10.651 1.00 86.62 71 SER A O 1
ATOM 577 N N . ASN A 1 72 ? -14.255 8.089 10.691 1.00 88.69 72 ASN A N 1
ATOM 578 C CA . ASN A 1 72 ? -14.725 8.145 12.079 1.00 88.69 72 ASN A CA 1
ATOM 579 C C . ASN A 1 72 ? -16.189 7.723 12.244 1.00 88.69 72 ASN A C 1
ATOM 581 O O . ASN A 1 72 ? -16.593 7.405 13.362 1.00 88.69 72 ASN A O 1
ATOM 585 N N . SER A 1 73 ? -16.980 7.717 11.166 1.00 89.94 73 SER A N 1
ATOM 586 C CA . SER A 1 73 ? -18.426 7.468 11.237 1.00 89.94 73 SER A CA 1
ATOM 587 C C . SER A 1 73 ? -18.757 6.125 11.885 1.00 89.94 73 SER A C 1
ATOM 589 O O . SER A 1 73 ? -19.708 6.041 12.655 1.00 89.94 73 SER A O 1
ATOM 591 N N . LYS A 1 74 ? -17.911 5.111 11.670 1.00 92.31 74 LYS A N 1
ATOM 592 C CA . LYS A 1 74 ? -18.080 3.762 12.224 1.00 92.31 74 LYS A CA 1
ATOM 593 C C . LYS A 1 74 ? -18.001 3.675 13.750 1.00 92.31 74 LYS A C 1
ATOM 595 O O . LYS A 1 74 ? -18.456 2.691 14.303 1.00 92.31 74 LYS A O 1
ATOM 600 N N . TYR A 1 75 ? -17.445 4.677 14.436 1.00 94.31 75 TYR A N 1
ATOM 601 C CA . TYR A 1 75 ? -17.360 4.686 15.902 1.00 94.31 75 TYR A CA 1
ATOM 602 C C . TYR A 1 75 ? -18.547 5.392 16.575 1.00 94.31 75 TYR A C 1
ATOM 604 O O . TYR A 1 75 ? -18.582 5.487 17.801 1.00 94.31 75 TYR A O 1
ATOM 612 N N . LYS A 1 76 ? -19.501 5.937 15.806 1.00 93.62 76 LYS A N 1
ATOM 613 C CA . LYS A 1 76 ? -20.701 6.581 16.361 1.00 93.62 76 LYS A CA 1
ATOM 614 C C . LYS A 1 76 ? -21.679 5.525 16.893 1.00 93.62 76 LYS A C 1
ATOM 616 O O . LYS A 1 76 ? -21.751 4.418 16.359 1.00 93.62 76 LYS A O 1
ATOM 621 N N . LYS A 1 77 ? -22.438 5.865 17.939 1.00 91.50 77 LYS A N 1
ATOM 622 C CA . LYS A 1 77 ? -23.500 4.996 18.475 1.00 91.50 77 LYS A CA 1
ATOM 623 C C . LYS A 1 77 ? -24.656 4.856 17.461 1.00 91.50 77 LYS A C 1
ATOM 625 O O . LYS A 1 77 ? -24.945 5.839 16.781 1.00 91.50 77 LYS A O 1
ATOM 630 N N . PRO A 1 78 ? -25.313 3.680 17.365 1.00 94.75 78 PRO A N 1
ATOM 631 C CA . PRO A 1 78 ? -24.970 2.411 18.029 1.00 94.75 78 PRO A CA 1
ATOM 632 C C . PRO A 1 78 ? -23.890 1.598 17.285 1.00 94.75 78 PRO A C 1
ATOM 634 O O . PRO A 1 78 ? -23.304 0.681 17.857 1.00 94.75 78 PRO A O 1
ATOM 637 N N . TYR A 1 79 ? -23.591 1.955 16.032 1.00 94.19 79 TYR A N 1
ATOM 638 C CA . TYR A 1 79 ? -22.768 1.174 15.101 1.00 94.19 79 TYR A CA 1
ATOM 639 C C . TYR A 1 79 ? -21.387 0.781 15.633 1.00 94.19 79 TYR A C 1
ATOM 641 O O . TYR A 1 79 ? -20.966 -0.353 15.428 1.00 94.19 79 TYR A O 1
ATOM 649 N N . GLY A 1 80 ? -20.697 1.670 16.352 1.00 95.88 80 GLY A N 1
ATOM 650 C CA . GLY A 1 80 ? -19.372 1.366 16.901 1.00 95.88 80 GLY A CA 1
ATOM 651 C C . GLY A 1 80 ? -19.368 0.162 17.841 1.00 95.88 80 GLY A C 1
ATOM 652 O O . GLY A 1 80 ? -18.477 -0.677 17.754 1.00 95.88 80 GLY A O 1
ATOM 653 N N . TYR A 1 81 ? -20.392 0.040 18.683 1.00 97.31 81 TYR A N 1
ATOM 654 C CA . TYR A 1 81 ? -20.522 -1.078 19.616 1.00 97.31 81 TYR A CA 1
ATOM 655 C C . TYR A 1 81 ? -20.946 -2.362 18.904 1.00 97.31 81 TYR A C 1
ATOM 657 O O . TYR A 1 81 ? -20.422 -3.424 19.222 1.00 97.31 81 TYR A O 1
ATOM 665 N N . LEU A 1 82 ? -21.826 -2.262 17.902 1.00 97.75 82 LEU A N 1
ATOM 666 C CA . LEU A 1 82 ? -22.229 -3.409 17.083 1.00 97.75 82 LEU A CA 1
ATOM 667 C C . LEU A 1 82 ? -21.035 -4.002 16.323 1.00 97.75 82 LEU A C 1
ATOM 669 O O . LEU A 1 82 ? -20.789 -5.202 16.401 1.00 97.75 82 LEU A O 1
ATOM 673 N N . ILE A 1 83 ? -20.247 -3.157 15.647 1.00 96.62 83 ILE A N 1
ATOM 674 C CA . ILE A 1 83 ? -19.046 -3.593 14.919 1.00 96.62 83 ILE A CA 1
ATOM 675 C C . ILE A 1 83 ? -18.033 -4.211 15.884 1.00 96.62 83 ILE A C 1
ATOM 677 O O . ILE A 1 83 ? -17.456 -5.252 15.580 1.00 96.62 83 ILE A O 1
ATOM 681 N N . PHE A 1 84 ? -17.824 -3.600 17.054 1.00 98.06 84 PHE A N 1
ATOM 682 C CA . PHE A 1 84 ? -16.915 -4.153 18.053 1.00 98.06 84 PHE A CA 1
ATOM 683 C C . PHE A 1 84 ? -17.386 -5.516 18.575 1.00 98.06 84 PHE A C 1
ATOM 685 O O . PHE A 1 84 ? -16.576 -6.433 18.651 1.00 98.06 84 PHE A O 1
ATOM 692 N N . GLY A 1 85 ? -18.683 -5.684 18.851 1.00 98.38 85 GLY A N 1
ATOM 693 C CA . GLY A 1 85 ? -19.256 -6.971 19.250 1.00 98.38 85 GLY A CA 1
ATOM 694 C C . GLY A 1 85 ? -19.039 -8.060 18.198 1.00 98.38 85 GLY A C 1
ATOM 695 O O . GLY A 1 85 ? -18.579 -9.148 18.532 1.00 98.38 85 GLY A O 1
ATOM 696 N N . VAL A 1 86 ? -19.267 -7.748 16.917 1.00 98.38 86 VAL A N 1
ATOM 697 C CA . VAL A 1 86 ? -18.991 -8.677 15.806 1.00 98.38 86 VAL A CA 1
ATOM 698 C C . VAL A 1 86 ? -17.505 -9.039 15.731 1.00 98.38 86 VAL A C 1
ATOM 700 O O . VAL A 1 86 ? -17.176 -10.208 15.559 1.00 98.38 86 VAL A O 1
ATOM 703 N N . LEU A 1 87 ? -16.600 -8.069 15.897 1.00 98.12 87 LEU A N 1
ATOM 704 C CA . LEU A 1 87 ? -15.155 -8.325 15.909 1.00 98.12 87 LEU A CA 1
ATOM 705 C C . LEU A 1 87 ? -14.736 -9.222 17.081 1.00 98.12 87 LEU A C 1
ATOM 707 O O . LEU A 1 87 ? -13.952 -10.147 16.888 1.00 98.12 87 LEU A O 1
ATOM 711 N N . VAL A 1 88 ? -15.295 -8.999 18.273 1.00 98.56 88 VAL A N 1
ATOM 712 C CA . VAL A 1 88 ? -15.052 -9.849 19.448 1.00 98.56 88 VAL A CA 1
ATOM 713 C C . VAL A 1 88 ? -15.553 -11.273 19.204 1.00 98.56 88 VAL A C 1
ATOM 715 O O . VAL A 1 88 ? -14.813 -12.220 19.458 1.00 98.56 88 VAL A O 1
ATOM 718 N N . LEU A 1 89 ? -16.759 -11.444 18.655 1.00 98.44 89 LEU A N 1
ATOM 719 C CA . LEU A 1 89 ? -17.285 -12.766 18.297 1.00 98.44 89 LEU A CA 1
ATOM 720 C C . LEU A 1 89 ? -16.415 -13.460 17.243 1.00 98.44 89 LEU A C 1
ATOM 722 O O . LEU A 1 89 ? -16.109 -14.642 17.387 1.00 98.44 89 LEU A O 1
ATOM 726 N N . ALA A 1 90 ? -15.964 -12.727 16.222 1.00 98.00 90 ALA A N 1
ATOM 727 C CA . ALA A 1 90 ? -15.058 -13.253 15.205 1.00 98.00 90 ALA A CA 1
ATOM 728 C C . ALA A 1 90 ? -13.709 -13.681 15.806 1.00 98.00 90 ALA A C 1
ATOM 730 O O . ALA A 1 90 ? -13.182 -14.736 15.448 1.00 98.00 90 ALA A O 1
ATOM 731 N N . PHE A 1 91 ? -13.161 -12.904 16.744 1.00 98.19 91 PHE A N 1
ATOM 732 C CA . PHE A 1 91 ? -11.934 -13.262 17.454 1.00 98.19 91 PHE A CA 1
ATOM 733 C C . PHE A 1 91 ? -12.122 -14.519 18.308 1.00 98.19 91 PHE A C 1
ATOM 735 O O . PHE A 1 91 ? -11.312 -15.439 18.210 1.00 98.19 91 PHE A O 1
ATOM 742 N N . ILE A 1 92 ? -13.215 -14.602 19.074 1.00 98.12 92 ILE A N 1
ATOM 743 C CA . ILE A 1 92 ? -13.539 -15.778 19.894 1.00 98.12 92 ILE A CA 1
ATOM 744 C C . ILE A 1 92 ? -13.693 -17.025 19.015 1.00 98.12 92 ILE A C 1
ATOM 746 O O . ILE A 1 92 ? -13.116 -18.067 19.322 1.00 98.12 92 ILE A O 1
ATOM 750 N N . TYR A 1 93 ? -14.415 -16.914 17.896 1.00 97.44 93 TYR A N 1
ATOM 751 C CA . TYR A 1 93 ? -14.560 -17.999 16.925 1.00 97.44 93 TYR A CA 1
ATOM 752 C C . TYR A 1 93 ? -13.199 -18.472 16.397 1.00 97.44 93 TYR A C 1
ATOM 754 O O . TYR A 1 93 ? -12.886 -19.664 16.426 1.00 97.44 93 TYR A O 1
ATOM 762 N N . THR A 1 94 ? -12.370 -17.527 15.955 1.00 96.38 94 THR A N 1
ATOM 763 C CA . THR A 1 94 ? -11.073 -17.821 15.332 1.00 96.38 94 THR A CA 1
ATOM 764 C C . THR A 1 94 ? -10.096 -18.450 16.330 1.00 96.38 94 THR A C 1
ATOM 766 O O . THR A 1 94 ? -9.392 -19.397 15.980 1.00 96.38 94 THR A O 1
ATOM 769 N N . ALA A 1 95 ? -10.084 -17.975 17.578 1.00 96.00 95 ALA A N 1
ATOM 770 C CA . ALA A 1 95 ? -9.167 -18.445 18.613 1.00 96.00 95 ALA A CA 1
ATOM 771 C C . ALA A 1 95 ? -9.611 -19.766 19.265 1.00 96.00 95 ALA A C 1
ATOM 773 O O . ALA A 1 95 ? -8.801 -20.682 19.418 1.00 96.00 95 ALA A O 1
ATOM 774 N N . PHE A 1 96 ? -10.889 -19.894 19.633 1.00 95.88 96 PHE A N 1
ATOM 775 C CA . PHE A 1 96 ? -11.321 -20.938 20.570 1.00 95.88 96 PHE A CA 1
ATOM 776 C C . PHE A 1 96 ? -12.145 -22.057 19.943 1.00 95.88 96 PHE A C 1
ATOM 778 O O . PHE A 1 96 ? -12.130 -23.164 20.475 1.00 95.88 96 PHE A O 1
ATOM 785 N N . VAL A 1 97 ? -12.828 -21.830 18.815 1.00 95.88 97 VAL A N 1
ATOM 786 C CA . VAL A 1 97 ? -13.659 -22.884 18.212 1.00 95.88 97 VAL A CA 1
ATOM 787 C C . VAL A 1 97 ? -12.756 -23.974 17.615 1.00 95.88 97 VAL A C 1
ATOM 789 O O . VAL A 1 97 ? -11.895 -23.683 16.771 1.00 95.88 97 VAL A O 1
ATOM 792 N N . PRO A 1 98 ? -12.887 -25.238 18.055 1.00 91.38 98 PRO A N 1
ATOM 793 C CA . PRO A 1 98 ? -12.151 -26.351 17.463 1.00 91.38 98 PRO A CA 1
ATOM 794 C C . PRO A 1 98 ? -12.589 -26.582 16.012 1.00 91.38 98 PRO A C 1
ATOM 796 O O . PRO A 1 98 ? -13.762 -26.429 15.687 1.00 91.38 98 PRO A O 1
ATOM 799 N N . GLY A 1 99 ? -11.651 -26.935 15.128 1.00 89.75 99 GLY A N 1
ATOM 800 C CA . GLY A 1 99 ? -11.967 -27.290 13.736 1.00 89.75 99 GLY A CA 1
ATOM 801 C C . GLY A 1 99 ? -12.541 -26.165 12.861 1.00 89.75 99 GLY A C 1
ATOM 802 O O . GLY A 1 99 ? -13.113 -26.456 11.811 1.00 89.75 99 GLY A O 1
ATOM 803 N N . ASN A 1 100 ? -12.408 -24.894 13.268 1.00 94.44 100 ASN A N 1
ATOM 804 C CA . ASN A 1 100 ? -12.840 -23.757 12.453 1.00 94.44 100 ASN A CA 1
ATOM 805 C C . ASN A 1 100 ? -12.121 -23.702 11.090 1.00 94.44 100 ASN A C 1
ATOM 807 O O . ASN A 1 100 ? -11.089 -24.346 10.895 1.00 94.44 100 ASN A O 1
ATOM 811 N N . ILE A 1 101 ? -12.651 -22.900 10.160 1.00 94.31 101 ILE A N 1
ATOM 812 C CA . ILE A 1 101 ? -12.163 -22.854 8.771 1.00 94.31 101 ILE A CA 1
ATOM 813 C C . ILE A 1 101 ? -10.657 -22.577 8.664 1.00 94.31 101 ILE A C 1
ATOM 815 O O . ILE A 1 101 ? -10.000 -23.135 7.797 1.00 94.31 101 ILE A O 1
ATOM 819 N N . PHE A 1 102 ? -10.083 -21.768 9.561 1.00 94.56 102 PHE A N 1
ATOM 820 C CA . PHE A 1 102 ? -8.666 -21.408 9.505 1.00 94.56 102 PHE A CA 1
ATOM 821 C C . PHE A 1 102 ? -7.778 -22.593 9.887 1.00 94.56 102 PHE A C 1
ATOM 823 O O . PHE A 1 102 ? -6.740 -22.803 9.266 1.00 94.56 102 PHE A O 1
ATOM 830 N N . LYS A 1 103 ? -8.218 -23.419 10.845 1.00 92.81 103 LYS A N 1
ATOM 831 C CA . LYS A 1 103 ? -7.514 -24.641 11.269 1.00 92.81 103 LYS A CA 1
ATOM 832 C C . LYS A 1 103 ? -7.452 -25.714 10.178 1.00 92.81 103 LYS A C 1
ATOM 834 O O . LYS A 1 103 ? -6.561 -26.553 10.228 1.00 92.81 103 LYS A O 1
ATOM 839 N N . GLN A 1 104 ? -8.341 -25.669 9.186 1.00 92.94 104 GLN A N 1
ATOM 840 C CA . GLN A 1 104 ? -8.364 -26.633 8.079 1.00 92.94 104 GLN A CA 1
ATOM 841 C C . GLN A 1 104 ? -7.255 -26.391 7.041 1.00 92.94 104 GLN A C 1
ATOM 843 O O . GLN A 1 104 ? -6.881 -27.323 6.339 1.00 92.94 104 GLN A O 1
ATOM 848 N N . TYR A 1 105 ? -6.698 -25.176 6.963 1.00 91.69 105 TYR A N 1
ATOM 849 C CA . TYR A 1 105 ? -5.590 -24.865 6.048 1.00 91.69 105 TYR A CA 1
ATOM 850 C C . TYR A 1 105 ? -4.234 -25.403 6.531 1.00 91.69 105 TYR A C 1
ATOM 852 O O . TYR A 1 105 ? -3.325 -25.575 5.724 1.00 91.69 105 TYR A O 1
ATOM 860 N N . GLY A 1 106 ? -4.092 -25.685 7.831 1.00 88.56 106 GLY A N 1
ATOM 861 C CA . GLY A 1 106 ? -2.840 -26.159 8.421 1.00 88.56 106 GLY A CA 1
ATOM 862 C C . GLY A 1 106 ? -1.699 -25.132 8.385 1.00 88.56 106 GLY A C 1
ATOM 863 O O . GLY A 1 106 ? -1.899 -23.941 8.134 1.00 88.56 106 GLY A O 1
ATOM 864 N N . GLY A 1 107 ? -0.482 -25.604 8.671 1.00 91.25 107 GLY A N 1
ATOM 865 C CA . GLY A 1 107 ? 0.713 -24.760 8.739 1.00 91.25 107 GLY A CA 1
ATOM 866 C C . GLY A 1 107 ? 0.586 -23.649 9.785 1.00 91.25 107 GLY A C 1
ATOM 867 O O . GLY A 1 107 ? 0.031 -23.873 10.853 1.00 91.25 107 GLY A O 1
ATOM 868 N N . SER A 1 108 ? 1.091 -22.457 9.456 1.00 94.25 108 SER A N 1
ATOM 869 C CA . SER A 1 108 ? 1.032 -21.256 10.306 1.00 94.25 108 SER A CA 1
ATOM 870 C C . SER A 1 108 ? -0.204 -20.375 10.065 1.00 94.25 108 SER A C 1
ATOM 872 O O . SER A 1 108 ? -0.331 -19.282 10.626 1.00 94.25 108 SER A O 1
ATOM 874 N N . PHE A 1 109 ? -1.109 -20.798 9.178 1.00 93.69 109 PHE A N 1
ATOM 875 C CA . PHE A 1 109 ? -2.279 -20.008 8.803 1.00 93.69 109 PHE A CA 1
ATOM 876 C C . PHE A 1 109 ? -3.243 -19.737 9.975 1.00 93.69 109 PHE A C 1
ATOM 878 O O . PHE A 1 109 ? -3.694 -18.592 10.105 1.00 93.69 109 PHE A O 1
ATOM 885 N N . PRO A 1 110 ? -3.548 -20.710 10.862 1.00 94.56 110 PRO A N 1
ATOM 886 C CA . PRO A 1 110 ? -4.406 -20.468 12.022 1.00 94.56 110 PRO A CA 1
ATOM 887 C C . PRO A 1 110 ? -3.853 -19.379 12.947 1.00 94.56 110 PRO A C 1
ATOM 889 O O . PRO A 1 110 ? -4.597 -18.498 13.384 1.00 94.56 110 PRO A O 1
ATOM 892 N N . GLU A 1 111 ? -2.550 -19.397 13.213 1.00 95.50 111 GLU A N 1
ATOM 893 C CA . GLU A 1 111 ? -1.860 -18.437 14.074 1.00 95.50 111 GLU A CA 1
ATOM 894 C C . GLU A 1 111 ? -1.920 -17.031 13.474 1.00 95.50 111 GLU A C 1
ATOM 896 O O . GLU A 1 111 ? -2.244 -16.066 14.174 1.00 95.50 111 GLU A O 1
ATOM 901 N N . VAL A 1 112 ? -1.679 -16.915 12.163 1.00 96.44 112 VAL A N 1
ATOM 902 C CA . VAL A 1 112 ? -1.787 -15.643 11.434 1.00 96.44 112 VAL A CA 1
ATOM 903 C C . VAL A 1 112 ? -3.219 -15.110 11.483 1.00 96.44 112 VAL A C 1
ATOM 905 O O . VAL A 1 112 ? -3.416 -13.919 11.736 1.00 96.44 112 VAL A O 1
ATOM 908 N N . ALA A 1 113 ? -4.226 -15.968 11.302 1.00 96.31 113 ALA A N 1
ATOM 909 C CA . ALA A 1 113 ? -5.630 -15.568 11.367 1.00 96.31 113 ALA A CA 1
ATOM 910 C C . ALA A 1 113 ? -6.008 -15.037 12.760 1.00 96.31 113 ALA A C 1
ATOM 912 O O . ALA A 1 113 ? -6.599 -13.957 12.869 1.00 96.31 113 ALA A O 1
ATOM 913 N N . ILE A 1 114 ? -5.612 -15.743 13.826 1.00 96.75 114 ILE A N 1
ATOM 914 C CA . ILE A 1 114 ? -5.837 -15.310 15.214 1.00 96.75 114 ILE A CA 1
ATOM 915 C C . ILE A 1 114 ? -5.159 -13.960 15.466 1.00 96.75 114 ILE A C 1
ATOM 917 O O . ILE A 1 114 ? -5.805 -13.035 15.968 1.00 96.75 114 ILE A O 1
ATOM 921 N N . ALA A 1 115 ? -3.885 -13.819 15.089 1.00 97.50 115 ALA A N 1
ATOM 922 C CA . ALA A 1 115 ? -3.130 -12.584 15.275 1.00 97.50 115 ALA A CA 1
ATOM 923 C C . ALA A 1 115 ? -3.766 -11.408 14.518 1.00 97.50 115 ALA A C 1
ATOM 925 O O . ALA A 1 115 ? -3.935 -10.322 15.079 1.00 97.50 115 ALA A O 1
ATOM 926 N N . PHE A 1 116 ? -4.179 -11.625 13.269 1.00 96.19 116 PHE A N 1
ATOM 927 C CA . PHE A 1 116 ? -4.778 -10.594 12.428 1.00 96.19 116 PHE A CA 1
ATOM 928 C C . PHE A 1 116 ? -6.140 -10.127 12.963 1.00 96.19 116 PHE A C 1
ATOM 930 O O . PHE A 1 116 ? -6.361 -8.922 13.137 1.00 96.19 116 PHE A O 1
ATOM 937 N N . VAL A 1 117 ? -7.045 -11.063 13.276 1.00 97.38 117 VAL A N 1
ATOM 938 C CA . VAL A 1 117 ? -8.373 -10.737 13.826 1.00 97.38 117 VAL A CA 1
ATOM 939 C C . VAL A 1 117 ? -8.243 -10.116 15.220 1.00 97.38 117 VAL A C 1
ATOM 941 O O . VAL A 1 117 ? -8.916 -9.124 15.519 1.00 97.38 117 VAL A O 1
ATOM 944 N N . GLY A 1 118 ? -7.342 -10.636 16.055 1.00 98.00 118 GLY A N 1
ATOM 945 C CA . GLY A 1 118 ? -7.069 -10.117 17.395 1.00 98.00 118 GLY A CA 1
ATOM 946 C C . GLY A 1 118 ? -6.539 -8.687 17.368 1.00 98.00 118 GLY A C 1
ATOM 947 O O . GLY A 1 118 ? -7.115 -7.803 18.006 1.00 98.00 118 GLY A O 1
ATOM 948 N N . LEU A 1 119 ? -5.510 -8.417 16.559 1.00 96.94 119 LEU A N 1
ATOM 949 C CA . LEU A 1 119 ? -4.951 -7.074 16.399 1.00 96.94 119 LEU A CA 1
ATOM 950 C C . LEU A 1 119 ? -6.006 -6.088 15.882 1.00 96.94 119 LEU A C 1
ATOM 952 O O . LEU A 1 119 ? -6.117 -4.968 16.390 1.00 96.94 119 LEU A O 1
ATOM 956 N N . LYS A 1 120 ? -6.823 -6.501 14.904 1.00 95.56 120 LYS A N 1
ATOM 957 C CA . LYS A 1 120 ? -7.912 -5.668 14.377 1.00 95.56 120 LYS A CA 1
ATOM 958 C C . LYS A 1 120 ? -8.938 -5.328 15.457 1.00 95.56 120 LYS A C 1
ATOM 960 O O . LYS A 1 120 ? -9.346 -4.168 15.553 1.00 95.56 120 LYS A O 1
ATOM 965 N N . THR A 1 121 ? -9.326 -6.316 16.258 1.00 97.94 121 THR A N 1
ATOM 966 C CA . THR A 1 121 ? -10.287 -6.167 17.360 1.00 97.94 121 THR A CA 1
ATOM 967 C C . THR A 1 121 ? -9.739 -5.235 18.435 1.00 97.94 121 THR A C 1
ATOM 969 O O . THR A 1 121 ? -10.416 -4.279 18.819 1.00 97.94 121 THR A O 1
ATOM 972 N N . LEU A 1 122 ? -8.483 -5.436 18.844 1.00 97.94 122 LEU A N 1
ATOM 973 C CA . LEU A 1 122 ? -7.793 -4.599 19.824 1.00 97.94 122 LEU A CA 1
ATOM 974 C C . LEU A 1 122 ? -7.718 -3.138 19.362 1.00 97.94 122 LEU A C 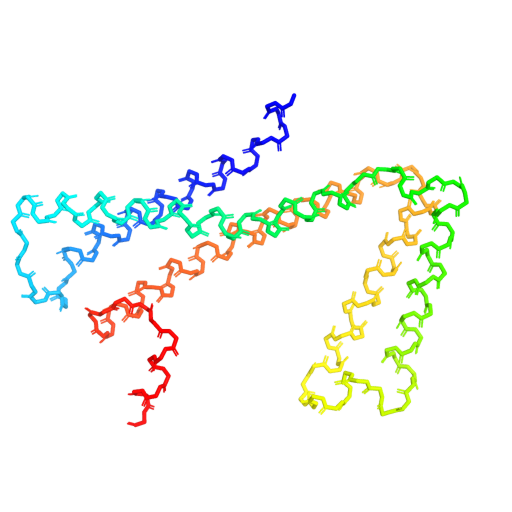1
ATOM 976 O O . LEU A 1 122 ? -8.163 -2.239 20.075 1.00 97.94 122 LEU A O 1
ATOM 980 N N . LEU A 1 123 ? -7.210 -2.886 18.152 1.00 96.00 123 LEU A N 1
ATOM 981 C CA . LEU A 1 123 ? -7.084 -1.531 17.606 1.00 96.00 123 LEU A CA 1
ATOM 982 C C . LEU A 1 123 ? -8.444 -0.844 17.441 1.00 96.00 123 LEU A C 1
ATOM 984 O O . LEU A 1 123 ? -8.561 0.360 17.689 1.00 96.00 123 LEU A O 1
ATOM 988 N N . PHE A 1 124 ? -9.474 -1.590 17.030 1.00 96.56 124 PHE A N 1
ATOM 989 C CA . PHE A 1 124 ? -10.829 -1.055 16.937 1.00 96.56 124 PHE A CA 1
ATOM 990 C C . PHE A 1 124 ? -11.367 -0.672 18.319 1.00 96.56 124 PHE A C 1
ATOM 992 O O . PHE A 1 124 ? -11.885 0.434 18.466 1.00 96.56 124 PHE A O 1
ATOM 999 N N . GLY A 1 125 ? -11.193 -1.533 19.327 1.00 97.06 125 GLY A N 1
ATOM 1000 C CA . GLY A 1 125 ? -11.570 -1.258 20.715 1.00 97.06 125 GLY A CA 1
ATOM 1001 C C . GLY A 1 125 ? -10.851 -0.031 21.278 1.00 97.06 125 GLY A C 1
ATOM 1002 O O . GLY A 1 125 ? -11.504 0.890 21.768 1.00 97.06 125 GLY A O 1
ATOM 1003 N N . LEU A 1 126 ? -9.526 0.054 21.108 1.00 96.69 126 LEU A N 1
ATOM 1004 C CA . LEU A 1 126 ? -8.739 1.226 21.507 1.00 96.69 126 LEU A CA 1
ATOM 1005 C C . LEU A 1 126 ? -9.283 2.507 20.863 1.00 96.69 126 LEU A C 1
ATOM 1007 O O . LEU A 1 126 ? -9.507 3.496 21.552 1.00 96.69 126 LEU A O 1
ATOM 1011 N N . MET A 1 127 ? -9.561 2.499 19.558 1.00 95.44 127 MET A N 1
ATOM 1012 C CA . MET A 1 127 ? -10.130 3.669 18.882 1.00 95.44 127 MET A CA 1
ATOM 1013 C C . MET A 1 127 ? -11.590 3.956 19.272 1.00 95.44 127 MET A C 1
ATOM 1015 O O . MET A 1 127 ? -12.006 5.120 19.219 1.00 95.44 127 MET A O 1
ATOM 1019 N N . LEU A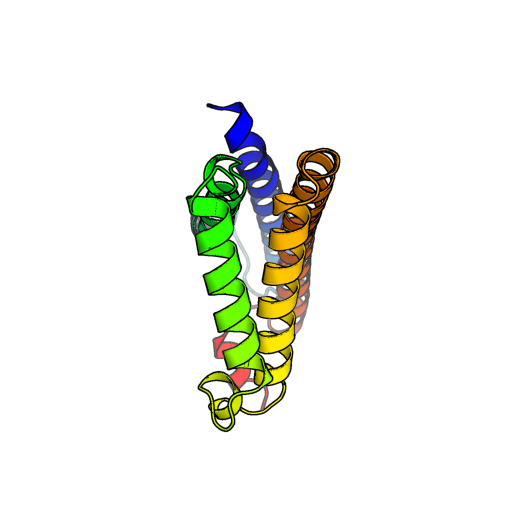 1 128 ? -12.378 2.945 19.644 1.00 96.56 128 LEU A N 1
ATOM 1020 C CA . LEU A 1 128 ? -13.760 3.110 20.093 1.00 96.56 128 LEU A CA 1
ATOM 1021 C C . LEU A 1 128 ? -13.807 3.791 21.467 1.00 96.56 128 LEU A C 1
ATOM 1023 O O . LEU A 1 128 ? -14.511 4.793 21.603 1.00 96.56 128 LEU A O 1
ATOM 1027 N N . PHE A 1 129 ? -13.025 3.297 22.432 1.00 96.44 129 PHE A N 1
ATOM 1028 C CA . PHE A 1 129 ? -13.065 3.737 23.830 1.00 96.44 129 PHE A CA 1
ATOM 1029 C C . PHE A 1 129 ? -12.112 4.904 24.143 1.00 96.44 129 PHE A C 1
ATOM 1031 O O . PHE A 1 129 ? -12.479 5.796 24.905 1.00 96.44 129 PHE A O 1
ATOM 1038 N N . LEU A 1 130 ? -10.928 4.974 23.521 1.00 95.44 130 LEU A N 1
ATOM 1039 C CA . LEU A 1 130 ? -9.954 6.061 23.719 1.00 95.44 130 LEU A CA 1
ATOM 1040 C C . LEU A 1 130 ? -10.130 7.154 22.657 1.00 95.44 130 LEU A C 1
ATOM 1042 O O . LEU A 1 130 ? -9.324 7.320 21.735 1.00 95.44 130 LEU A O 1
ATOM 1046 N N . THR A 1 131 ? -11.211 7.921 22.777 1.00 92.69 131 THR A N 1
ATOM 1047 C CA . THR A 1 131 ? -11.591 8.952 21.794 1.00 92.69 131 THR A CA 1
ATOM 1048 C C . THR A 1 131 ? -10.517 10.026 21.596 1.00 92.69 131 THR A C 1
ATOM 1050 O O . THR A 1 131 ? -10.303 10.460 20.463 1.00 92.69 131 THR A O 1
ATOM 1053 N N . THR A 1 132 ? -9.794 10.395 22.658 1.00 94.62 132 THR A N 1
ATOM 1054 C CA . THR A 1 132 ? -8.700 11.383 22.634 1.00 94.62 132 THR A CA 1
ATOM 1055 C C . THR A 1 132 ? -7.493 10.905 21.825 1.00 94.62 132 THR A C 1
ATOM 1057 O O . THR A 1 132 ? -6.873 11.698 21.120 1.00 94.62 132 THR A O 1
ATOM 1060 N N . GLN A 1 133 ? -7.195 9.601 21.846 1.00 94.31 133 GLN A N 1
ATOM 1061 C CA . GLN A 1 133 ? -6.039 9.018 21.150 1.00 94.31 133 GLN A CA 1
ATOM 1062 C C . GLN A 1 133 ? -6.360 8.484 19.755 1.00 94.31 133 GLN A C 1
ATOM 1064 O O . GLN A 1 133 ? -5.454 8.148 18.989 1.00 94.31 133 GLN A O 1
ATOM 1069 N N . ARG A 1 134 ? -7.642 8.455 19.376 1.00 93.38 134 ARG A N 1
ATOM 1070 C CA . ARG A 1 134 ? -8.118 7.919 18.093 1.00 93.38 134 ARG A CA 1
ATOM 1071 C C . ARG A 1 134 ? -7.372 8.490 16.887 1.00 93.38 134 ARG A C 1
ATOM 1073 O O . ARG A 1 134 ? -7.024 7.745 15.975 1.00 93.38 134 ARG A O 1
ATOM 1080 N N . ILE A 1 135 ? -7.140 9.803 16.865 1.00 93.31 135 ILE A N 1
ATOM 1081 C CA . ILE A 1 135 ? -6.449 10.466 15.749 1.00 93.31 135 ILE A CA 1
ATOM 1082 C C . ILE A 1 135 ? -4.992 10.002 15.675 1.00 93.31 135 ILE A C 1
ATOM 1084 O O . ILE A 1 135 ? -4.520 9.676 14.589 1.00 93.31 135 ILE A O 1
ATOM 1088 N N . ARG A 1 136 ? -4.306 9.907 16.821 1.00 94.62 136 ARG A N 1
ATOM 1089 C CA . ARG A 1 136 ? -2.918 9.441 16.903 1.00 94.62 136 ARG A CA 1
ATOM 1090 C C . ARG A 1 136 ? -2.790 8.000 16.408 1.00 94.62 136 ARG A C 1
ATOM 1092 O O . ARG A 1 136 ? -1.993 7.749 15.511 1.00 94.62 136 ARG A O 1
ATOM 1099 N N . ILE A 1 137 ? -3.623 7.087 16.916 1.00 94.19 137 ILE A N 1
ATOM 1100 C CA . ILE A 1 137 ? -3.629 5.672 16.499 1.00 94.19 137 ILE A CA 1
ATOM 1101 C C . ILE A 1 137 ? -3.893 5.556 14.995 1.00 94.19 137 ILE A C 1
ATOM 1103 O O . ILE A 1 137 ? -3.167 4.862 14.289 1.00 94.19 137 ILE A O 1
ATOM 1107 N N . ARG A 1 138 ? -4.893 6.275 14.473 1.00 92.94 138 ARG A N 1
ATOM 1108 C CA . ARG A 1 138 ? -5.195 6.264 13.037 1.00 92.94 138 ARG A CA 1
ATOM 1109 C C . ARG A 1 138 ? -4.021 6.754 12.194 1.00 92.94 138 ARG A C 1
ATOM 1111 O O . ARG A 1 138 ? -3.746 6.154 11.161 1.00 92.94 138 ARG A O 1
ATOM 1118 N N . ASN A 1 139 ? -3.360 7.831 12.609 1.00 93.94 139 ASN A N 1
ATOM 1119 C CA . ASN A 1 139 ? -2.215 8.362 11.879 1.00 93.94 139 ASN A CA 1
ATOM 1120 C C . ASN A 1 139 ? -1.061 7.352 11.874 1.00 93.94 139 ASN A C 1
ATOM 1122 O O . ASN A 1 139 ? -0.473 7.133 10.822 1.00 93.94 139 ASN A O 1
ATOM 1126 N N . ILE A 1 140 ? -0.798 6.676 12.998 1.00 94.56 140 ILE A N 1
ATOM 1127 C CA . ILE A 1 140 ? 0.192 5.590 13.067 1.00 94.56 140 ILE A CA 1
ATOM 1128 C C . ILE A 1 140 ? -0.159 4.479 12.069 1.00 94.56 140 ILE A C 1
ATOM 1130 O O . ILE A 1 140 ? 0.678 4.112 11.252 1.00 94.56 140 ILE A O 1
ATOM 1134 N N . LEU A 1 141 ? -1.404 3.991 12.072 1.00 93.50 141 LEU A N 1
ATOM 1135 C CA . LEU A 1 141 ? -1.847 2.946 11.140 1.00 93.50 141 LEU A CA 1
ATOM 1136 C C . LEU A 1 141 ? -1.737 3.383 9.673 1.00 93.50 141 LEU A C 1
ATOM 1138 O O . LEU A 1 141 ? -1.333 2.596 8.819 1.00 93.50 141 LEU A O 1
ATOM 1142 N N . TYR A 1 142 ? -2.057 4.644 9.388 1.00 93.88 142 TYR A N 1
ATOM 1143 C CA . TYR A 1 142 ? -1.894 5.239 8.066 1.00 93.88 142 TYR A CA 1
ATOM 1144 C C . TYR A 1 142 ? -0.421 5.256 7.628 1.00 93.88 142 TYR A C 1
ATOM 1146 O O . TYR A 1 142 ? -0.117 4.798 6.529 1.00 93.88 142 TYR A O 1
ATOM 1154 N N . PHE A 1 143 ? 0.499 5.712 8.484 1.00 94.88 143 PHE A N 1
ATOM 1155 C CA . PHE A 1 143 ? 1.931 5.735 8.168 1.00 94.88 143 PHE A CA 1
ATOM 1156 C C . PHE A 1 143 ? 2.524 4.333 8.026 1.00 94.88 143 PHE A C 1
ATOM 1158 O O . PHE A 1 143 ? 3.264 4.106 7.076 1.00 94.88 143 PHE A O 1
ATOM 1165 N N . ILE A 1 144 ? 2.155 3.386 8.896 1.00 95.19 144 ILE A N 1
ATOM 1166 C CA . ILE A 1 144 ? 2.560 1.977 8.764 1.00 95.19 144 ILE A CA 1
ATOM 1167 C C . ILE A 1 144 ? 2.092 1.419 7.418 1.00 95.19 144 ILE A C 1
ATOM 1169 O O . ILE A 1 144 ? 2.866 0.776 6.718 1.00 95.19 144 ILE A O 1
ATOM 1173 N N . THR A 1 145 ? 0.850 1.700 7.018 1.00 94.56 145 THR A N 1
ATOM 1174 C CA . THR A 1 145 ? 0.319 1.233 5.729 1.00 94.56 145 THR A CA 1
ATOM 1175 C C . THR A 1 145 ? 1.117 1.804 4.558 1.00 94.56 145 THR A C 1
ATOM 1177 O O . THR A 1 145 ? 1.506 1.057 3.667 1.00 94.56 145 THR A O 1
ATOM 1180 N N . LEU A 1 146 ? 1.407 3.110 4.558 1.00 95.75 146 LEU A N 1
ATOM 1181 C CA . LEU A 1 146 ? 2.223 3.715 3.500 1.00 95.75 146 LEU A CA 1
ATOM 1182 C C . LEU A 1 146 ? 3.652 3.173 3.483 1.00 95.75 146 LEU A C 1
ATOM 1184 O O . LEU A 1 146 ? 4.183 2.902 2.409 1.00 95.75 146 LEU A O 1
ATOM 1188 N N . PHE A 1 147 ? 4.253 2.989 4.657 1.00 97.38 147 PHE A N 1
ATOM 1189 C CA . PHE A 1 147 ? 5.570 2.381 4.792 1.00 97.38 147 PHE A CA 1
ATOM 1190 C C . PHE A 1 147 ? 5.596 0.976 4.183 1.00 97.38 147 PHE A C 1
ATOM 1192 O O . PHE A 1 147 ? 6.486 0.683 3.393 1.00 97.38 147 PHE A O 1
ATOM 1199 N N . LEU A 1 148 ? 4.590 0.142 4.471 1.00 96.50 148 LEU A N 1
ATOM 1200 C CA . LEU A 1 148 ? 4.474 -1.191 3.879 1.00 96.50 148 LEU A CA 1
ATOM 1201 C C .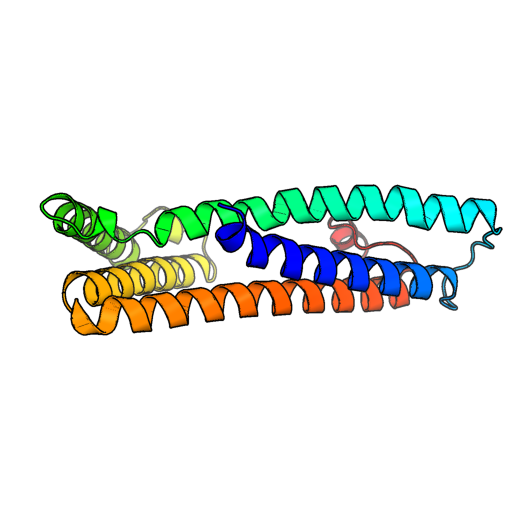 LEU A 1 148 ? 4.348 -1.136 2.354 1.00 96.50 148 LEU A C 1
ATOM 1203 O O . LEU A 1 148 ? 4.989 -1.928 1.677 1.00 96.50 148 LEU A O 1
ATOM 1207 N N . TYR A 1 149 ? 3.587 -0.190 1.798 1.00 96.44 149 TYR A N 1
ATOM 1208 C CA . TYR A 1 149 ? 3.516 -0.017 0.342 1.00 96.44 149 TYR A CA 1
ATOM 1209 C C . TYR A 1 149 ? 4.877 0.331 -0.265 1.00 96.44 149 TYR A C 1
ATOM 1211 O O . TYR A 1 149 ? 5.279 -0.287 -1.247 1.00 96.44 149 TYR A O 1
ATOM 1219 N N . VAL A 1 150 ? 5.606 1.284 0.323 1.00 97.88 150 VAL A N 1
ATOM 1220 C CA . VAL A 1 150 ? 6.958 1.645 -0.137 1.00 97.88 150 VAL A CA 1
ATOM 1221 C C . VAL A 1 150 ? 7.903 0.448 -0.033 1.00 97.88 150 VAL A C 1
ATOM 1223 O O . VAL A 1 150 ? 8.606 0.143 -0.994 1.00 97.88 150 VAL A O 1
ATOM 1226 N N . LEU A 1 151 ? 7.883 -0.255 1.102 1.00 98.00 151 LEU A N 1
ATOM 1227 C CA . LEU A 1 151 ? 8.702 -1.440 1.340 1.00 98.00 151 LEU A CA 1
ATOM 1228 C C . LEU A 1 151 ? 8.426 -2.527 0.297 1.00 98.00 151 LEU A C 1
ATOM 1230 O O . LEU A 1 151 ? 9.368 -3.057 -0.279 1.00 98.00 151 LEU A O 1
ATOM 1234 N N . LEU A 1 152 ? 7.154 -2.830 0.025 1.00 96.25 152 LEU A N 1
ATOM 1235 C CA . LEU A 1 152 ? 6.759 -3.846 -0.952 1.00 96.25 152 LEU A CA 1
ATOM 1236 C C . LEU A 1 152 ? 7.134 -3.454 -2.384 1.00 96.25 152 LEU A C 1
ATOM 1238 O O . LEU A 1 152 ? 7.570 -4.313 -3.142 1.00 96.25 152 LEU A O 1
ATOM 1242 N N . ILE A 1 153 ? 7.017 -2.173 -2.749 1.00 96.88 153 ILE A N 1
ATOM 1243 C CA . ILE A 1 153 ? 7.461 -1.673 -4.059 1.00 96.88 153 ILE A CA 1
ATOM 1244 C C . ILE A 1 153 ? 8.974 -1.875 -4.225 1.00 96.88 153 ILE A C 1
ATOM 1246 O O . ILE A 1 153 ? 9.413 -2.397 -5.249 1.00 96.88 153 ILE A O 1
ATOM 1250 N N . ILE A 1 154 ? 9.767 -1.496 -3.217 1.00 97.88 154 ILE A N 1
ATOM 1251 C CA . ILE A 1 154 ? 11.226 -1.675 -3.239 1.00 97.88 154 ILE A CA 1
ATOM 1252 C C . ILE A 1 154 ? 11.577 -3.161 -3.273 1.00 97.88 154 ILE A C 1
ATOM 1254 O O . ILE A 1 154 ? 12.411 -3.570 -4.073 1.00 97.88 154 ILE A O 1
ATOM 1258 N N . PHE A 1 155 ? 10.935 -3.971 -2.432 1.00 96.00 155 PHE A N 1
ATOM 1259 C CA . PHE A 1 155 ? 11.194 -5.403 -2.368 1.00 96.00 155 PHE A CA 1
ATOM 1260 C C . PHE A 1 155 ? 10.903 -6.072 -3.710 1.00 96.00 155 PHE A C 1
ATOM 1262 O O . PHE A 1 155 ? 11.758 -6.781 -4.222 1.00 96.00 155 PHE A O 1
ATOM 1269 N N . ASN A 1 156 ? 9.762 -5.761 -4.332 1.00 94.12 156 ASN A N 1
ATOM 1270 C CA . ASN A 1 156 ? 9.429 -6.253 -5.665 1.00 94.12 156 ASN A CA 1
ATOM 1271 C C . ASN A 1 156 ? 10.482 -5.850 -6.707 1.00 94.12 156 ASN A C 1
ATOM 1273 O O . ASN A 1 156 ? 10.892 -6.680 -7.511 1.00 94.12 156 ASN A O 1
ATOM 1277 N N . ALA A 1 157 ? 10.949 -4.599 -6.672 1.00 94.62 157 ALA A N 1
ATOM 1278 C CA . ALA A 1 157 ? 11.985 -4.119 -7.581 1.00 94.62 157 ALA A CA 1
ATOM 1279 C C . ALA A 1 157 ? 13.314 -4.881 -7.402 1.00 94.62 157 ALA A C 1
ATOM 1281 O O . ALA A 1 157 ? 13.934 -5.315 -8.372 1.00 94.62 157 ALA A O 1
ATOM 1282 N N . VAL A 1 158 ? 13.733 -5.084 -6.152 1.00 95.88 158 VAL A N 1
ATOM 1283 C CA . VAL A 1 158 ? 14.940 -5.849 -5.812 1.00 95.88 158 VAL A CA 1
ATOM 1284 C C . VAL A 1 158 ? 14.798 -7.310 -6.246 1.00 95.88 158 VAL A C 1
ATOM 1286 O O . VAL A 1 158 ? 15.718 -7.858 -6.848 1.00 95.88 158 VAL A O 1
ATOM 1289 N N . SER A 1 159 ? 13.643 -7.931 -6.000 1.00 92.69 159 SER A N 1
ATOM 1290 C CA . SER A 1 159 ? 13.356 -9.296 -6.445 1.00 92.69 159 SER A CA 1
ATOM 1291 C C . SER A 1 159 ? 13.411 -9.427 -7.967 1.00 92.69 159 SER A C 1
ATOM 1293 O O . SER A 1 159 ? 14.023 -10.370 -8.460 1.00 92.69 159 SER A O 1
ATOM 1295 N N . GLU A 1 160 ? 12.834 -8.481 -8.715 1.00 91.88 160 GLU A N 1
ATOM 1296 C CA . GLU A 1 160 ? 12.878 -8.493 -10.183 1.00 91.88 160 GLU A CA 1
ATOM 1297 C C . GLU A 1 160 ? 14.315 -8.347 -10.698 1.00 91.88 160 GLU A C 1
ATOM 1299 O O . GLU A 1 160 ? 14.695 -9.046 -11.634 1.00 91.88 160 GLU A O 1
ATOM 1304 N N . TYR A 1 161 ? 15.136 -7.505 -10.059 1.00 94.31 161 TYR A N 1
ATOM 1305 C CA . TYR A 1 161 ? 16.550 -7.369 -10.406 1.00 94.31 161 TYR A CA 1
ATOM 1306 C C . TYR A 1 161 ? 17.328 -8.675 -10.227 1.00 94.31 161 TYR A C 1
ATOM 1308 O O . TYR A 1 161 ? 17.979 -9.130 -11.166 1.00 94.31 161 TYR A O 1
ATOM 1316 N N . PHE A 1 162 ? 17.252 -9.296 -9.046 1.00 93.00 162 PHE A N 1
ATOM 1317 C CA . PHE A 1 162 ? 17.972 -10.547 -8.788 1.00 93.00 162 PHE A CA 1
ATOM 1318 C C . PHE A 1 162 ? 17.474 -11.684 -9.680 1.00 93.00 162 PHE A C 1
ATOM 1320 O O . PHE A 1 162 ? 18.278 -12.468 -10.174 1.00 93.00 162 PHE A O 1
ATOM 1327 N N . PHE A 1 163 ? 16.168 -11.739 -9.939 1.00 90.81 163 PHE A N 1
ATOM 1328 C CA . PHE A 1 163 ? 15.595 -12.729 -10.840 1.00 90.81 163 PHE A CA 1
ATOM 1329 C C . PHE A 1 163 ? 16.077 -12.535 -12.285 1.00 90.81 163 PHE A C 1
ATOM 1331 O O . PHE A 1 163 ? 16.470 -13.498 -12.940 1.00 90.81 163 PHE A O 1
ATOM 1338 N N . TRP A 1 164 ? 16.117 -11.291 -12.774 1.00 92.25 164 TRP A N 1
ATOM 1339 C CA . TRP A 1 164 ? 16.668 -10.995 -14.098 1.00 92.25 164 TRP A CA 1
ATOM 1340 C C . TRP A 1 164 ? 18.156 -11.335 -14.182 1.00 92.25 164 TRP A C 1
ATOM 1342 O O . TRP A 1 164 ? 18.603 -11.871 -15.189 1.00 92.25 164 TRP A O 1
ATOM 1352 N N . ASN A 1 165 ? 18.925 -11.045 -13.131 1.00 92.19 165 ASN A N 1
ATOM 1353 C CA . ASN A 1 165 ? 20.349 -11.359 -13.083 1.00 92.19 165 ASN A CA 1
ATOM 1354 C C . ASN A 1 165 ? 20.631 -12.867 -13.168 1.00 92.19 165 ASN A C 1
ATOM 1356 O O . ASN A 1 165 ? 21.670 -13.241 -13.695 1.00 92.19 165 ASN A O 1
ATOM 1360 N N . GLU A 1 166 ? 19.726 -13.710 -12.670 1.00 90.69 166 GLU A N 1
ATOM 1361 C CA . GLU A 1 166 ? 19.877 -15.168 -12.721 1.00 90.69 166 GLU A CA 1
ATOM 1362 C C . GLU A 1 166 ? 19.383 -15.760 -14.050 1.00 90.69 166 GLU A C 1
ATOM 1364 O O . GLU A 1 166 ? 20.047 -16.604 -14.645 1.00 90.69 166 GLU A O 1
ATOM 1369 N N . PHE A 1 167 ? 18.228 -15.302 -14.548 1.00 88.19 167 PHE A N 1
ATOM 1370 C CA . PHE A 1 167 ? 17.522 -15.982 -15.644 1.00 88.19 167 PHE A CA 1
ATOM 1371 C C . PHE A 1 167 ? 17.417 -15.176 -16.945 1.00 88.19 167 PHE A C 1
ATOM 1373 O O . PHE A 1 167 ? 16.981 -15.708 -17.963 1.00 88.19 167 PHE A O 1
ATOM 1380 N N . GLY A 1 168 ? 17.749 -13.883 -16.932 1.00 87.44 168 GLY A N 1
ATOM 1381 C CA . GLY A 1 168 ? 17.621 -12.988 -18.090 1.00 87.44 168 GLY A CA 1
ATOM 1382 C C . GLY A 1 168 ? 16.187 -12.777 -18.588 1.00 87.44 168 GLY A C 1
ATOM 1383 O O . GLY A 1 168 ? 15.981 -12.311 -19.708 1.00 87.44 168 GLY A O 1
ATOM 1384 N N . VAL A 1 169 ? 15.188 -13.122 -17.771 1.00 84.38 169 VAL A N 1
ATOM 1385 C CA . VAL A 1 169 ? 13.759 -12.977 -18.074 1.00 84.38 169 VAL A CA 1
ATOM 1386 C C . VAL A 1 169 ? 13.030 -12.301 -16.916 1.00 84.38 169 VAL A C 1
ATOM 1388 O O . VAL A 1 169 ? 13.497 -12.303 -15.778 1.00 84.38 169 VAL A O 1
ATOM 1391 N N . ARG A 1 170 ? 11.868 -11.694 -17.197 1.00 79.12 170 ARG A N 1
ATOM 1392 C CA . ARG A 1 170 ? 11.060 -11.057 -16.147 1.00 79.12 170 ARG A CA 1
ATOM 1393 C C . ARG A 1 170 ? 10.493 -12.102 -15.199 1.00 79.12 170 ARG A C 1
ATOM 1395 O O . ARG A 1 170 ? 10.139 -13.205 -15.613 1.00 79.12 170 ARG A O 1
ATOM 1402 N N . TYR A 1 171 ? 10.340 -11.694 -13.944 1.00 70.19 171 TYR A N 1
ATOM 1403 C CA . TYR A 1 171 ? 9.690 -12.492 -12.916 1.00 70.19 171 TYR A CA 1
ATOM 1404 C C . TYR A 1 171 ? 8.285 -12.926 -13.364 1.00 70.19 171 TYR A C 1
ATOM 1406 O O . TYR A 1 171 ? 7.427 -12.094 -13.663 1.00 70.19 171 TYR A O 1
ATOM 1414 N N . ASN A 1 172 ? 8.054 -14.237 -13.404 1.00 63.94 172 ASN A N 1
ATOM 1415 C CA . ASN A 1 172 ? 6.754 -14.854 -13.641 1.00 63.94 172 ASN A CA 1
ATOM 1416 C C . ASN A 1 172 ? 6.539 -15.919 -12.558 1.00 63.94 172 ASN A C 1
ATOM 1418 O O . ASN A 1 172 ? 7.441 -16.711 -12.300 1.00 63.94 172 ASN A O 1
ATOM 1422 N N . PHE A 1 173 ? 5.357 -15.969 -11.938 1.00 52.78 173 PHE A N 1
ATOM 1423 C CA . PHE A 1 173 ? 5.037 -16.946 -10.883 1.00 52.78 173 PHE A CA 1
ATOM 1424 C C . PHE A 1 173 ? 5.123 -18.409 -11.358 1.00 52.78 173 PHE A C 1
ATOM 1426 O O . PHE A 1 173 ? 5.270 -19.305 -10.535 1.00 52.78 173 PHE A O 1
ATOM 1433 N N . ILE A 1 174 ? 5.094 -18.647 -12.675 1.00 46.72 174 ILE A N 1
ATOM 1434 C CA . ILE A 1 174 ? 5.301 -19.969 -13.295 1.00 46.72 174 ILE A CA 1
ATOM 1435 C C . ILE A 1 174 ? 6.769 -20.431 -13.183 1.00 46.72 174 ILE A C 1
ATOM 1437 O O . ILE A 1 174 ? 7.067 -21.605 -13.365 1.00 46.72 174 ILE A O 1
ATOM 1441 N N . ALA A 1 175 ? 7.710 -19.544 -12.838 1.00 50.88 175 ALA A N 1
ATOM 1442 C CA . ALA A 1 175 ? 9.123 -19.905 -12.776 1.00 50.88 175 ALA A CA 1
ATOM 1443 C C . ALA A 1 175 ? 9.512 -20.837 -11.616 1.00 50.88 175 ALA A C 1
ATOM 1445 O O . ALA A 1 175 ? 10.624 -21.358 -11.606 1.00 50.88 175 ALA A O 1
ATOM 1446 N N . VAL A 1 176 ? 8.598 -21.077 -10.669 1.00 47.41 176 VAL A N 1
ATOM 1447 C CA . VAL A 1 176 ? 8.788 -22.050 -9.581 1.00 47.41 176 VAL A CA 1
ATOM 1448 C C . VAL A 1 176 ? 8.995 -23.468 -10.127 1.00 47.41 176 VAL A C 1
ATOM 1450 O O . VAL A 1 176 ? 9.784 -24.215 -9.557 1.00 47.41 176 VAL A O 1
ATOM 1453 N N . ASP A 1 177 ? 8.382 -23.810 -11.264 1.00 52.09 177 ASP A N 1
ATOM 1454 C CA . ASP A 1 177 ? 8.505 -25.148 -11.858 1.00 52.09 177 ASP A CA 1
ATOM 1455 C C . ASP A 1 177 ? 9.846 -25.375 -12.589 1.00 52.09 177 ASP A C 1
ATOM 1457 O O . ASP A 1 177 ? 10.167 -26.512 -12.925 1.00 52.09 177 ASP A O 1
ATOM 1461 N N . TYR A 1 178 ? 10.653 -24.327 -12.820 1.00 49.38 178 TYR A N 1
ATOM 1462 C CA . TYR A 1 178 ? 11.985 -24.448 -13.442 1.00 49.38 178 TYR A CA 1
ATOM 1463 C C . TYR A 1 178 ? 13.129 -24.586 -12.420 1.00 49.38 178 TYR A C 1
ATOM 1465 O O . TYR A 1 178 ? 14.287 -24.659 -12.821 1.00 49.38 178 TYR A O 1
ATOM 1473 N N . LEU A 1 179 ? 12.829 -24.605 -11.115 1.00 54.38 179 LEU A N 1
ATOM 1474 C CA . LEU A 1 179 ? 13.817 -24.714 -10.028 1.00 54.38 179 LEU A CA 1
ATOM 1475 C C . LEU A 1 179 ? 14.048 -26.163 -9.544 1.00 54.38 179 LEU A C 1
ATOM 1477 O O . LEU A 1 179 ? 14.426 -26.364 -8.389 1.00 54.38 179 LEU A O 1
ATOM 1481 N N . ILE A 1 180 ? 13.819 -27.161 -10.405 1.00 49.81 180 ILE A N 1
ATOM 1482 C CA . ILE A 1 180 ? 14.098 -28.585 -10.133 1.00 49.81 180 ILE A CA 1
ATOM 1483 C C . ILE A 1 180 ? 15.363 -29.016 -10.873 1.00 49.81 180 ILE A C 1
ATOM 1485 O O . ILE A 1 180 ? 15.422 -28.787 -12.101 1.00 49.81 180 ILE A O 1
#

Secondary structure (DSSP, 8-state):
-GGGTHHHHHHHHHHHHHHHHHHHHHHT-TT------HHHHHHHHHHHHHHHHHHHHHHHHHHHHHHHTT-SGGGSTTHHHHHHHHHHHHHHHHHHSTT-GGGGG-TTHHHHHHHHHHHHHHHHHHHHH-TTTHHHHHHHHHHHHHHHHHHHHHHHHHHHHHHHHHHSS---GGGGGG--